Protein AF-I8UV19-F1 (afdb_monomer_lite)

Radius of gyration: 15.22 Å; chains: 1; bounding box: 35×36×35 Å

pLDDT: mean 78.11, std 16.46, range [33.84, 96.69]

Organism: NCBI:txid997873

Sequence (126 aa):
MLILFWTKIRRIKFSIYDQLRMDELSQILPGNIHITYDRDKMSVADVVMLSLLFLYRELEDDLEKPEHQIWVVWGYESEVNYPWMFSDELKDIFDLWMTYHLDSDIVLPYRLTKRKKRRLSFCRYL

Foldseek 3Di:
DEEEECDDDDDDPPDLVCPPVVVVVQLLDDPVYHYDPDCVCQVVGQEYEAELVCVVPRPPDDDDHDPNHAYEYEYADDCVVVVVSPPPVVVVVHPFYEYCDPPGPHHDNSDDDPVNVVVVVVSVVD

Secondary structure (DSSP, 8-state):
-EEEESS-----TT-GGGGG-HHHHTTTS-TT-EEE--GGGGGG-SEEEEETTTHHHH--S-----TTPEEEEE----TTT-GGGG-HHHHTT-SEEEESSTTSSEE--SS--HHHHHHHHHTT--

InterPro domains:
  IPR031481 Fucosyltransferase, N-terminal [PF17039] (2-110)

Structure (mmCIF, N/CA/C/O backbone):
data_AF-I8UV19-F1
#
_entry.id   AF-I8UV19-F1
#
loop_
_atom_site.group_PDB
_atom_site.id
_atom_site.type_symbol
_atom_site.label_atom_id
_atom_site.label_alt_id
_atom_site.label_comp_id
_atom_site.label_asym_id
_atom_site.label_entity_id
_atom_site.label_seq_id
_atom_site.pdbx_PDB_ins_code
_atom_site.Cartn_x
_atom_site.Cartn_y
_atom_site.Cartn_z
_atom_site.occupancy
_atom_site.B_iso_or_equiv
_atom_site.auth_seq_id
_atom_site.auth_comp_id
_atom_site.auth_asym_id
_atom_site.auth_atom_id
_atom_site.pdbx_PDB_model_num
ATOM 1 N N . MET A 1 1 ? -14.294 3.769 6.997 1.00 92.88 1 MET A N 1
ATOM 2 C CA . MET A 1 1 ? -13.190 3.091 6.308 1.00 92.88 1 MET A CA 1
ATOM 3 C C . MET A 1 1 ? -11.881 3.747 6.710 1.00 92.88 1 MET A C 1
ATOM 5 O O . MET A 1 1 ? -11.733 4.952 6.524 1.00 92.88 1 MET A O 1
ATOM 9 N N . LEU A 1 2 ? -10.964 2.984 7.285 1.00 95.00 2 LEU A N 1
ATOM 10 C CA . LEU A 1 2 ? -9.641 3.407 7.712 1.00 95.00 2 LEU A CA 1
ATOM 11 C C . LEU A 1 2 ? -8.586 2.825 6.767 1.00 95.00 2 LEU A C 1
ATOM 13 O O . LEU A 1 2 ? -8.488 1.612 6.606 1.00 95.00 2 LEU A O 1
ATOM 17 N N . ILE A 1 3 ? -7.794 3.705 6.161 1.00 93.62 3 ILE A N 1
ATOM 18 C CA . ILE A 1 3 ? -6.683 3.358 5.277 1.00 93.62 3 ILE A CA 1
ATOM 19 C C . ILE A 1 3 ? -5.378 3.669 6.012 1.00 93.62 3 ILE A C 1
ATOM 21 O O . ILE A 1 3 ? -5.073 4.836 6.281 1.00 93.62 3 ILE A O 1
ATOM 25 N N . LEU A 1 4 ? -4.602 2.636 6.322 1.00 93.06 4 LEU A N 1
ATOM 26 C CA . LEU A 1 4 ? -3.266 2.748 6.894 1.00 93.06 4 LEU A CA 1
ATOM 27 C C . LEU A 1 4 ? -2.224 2.798 5.776 1.00 93.06 4 LEU A C 1
ATOM 29 O O . LEU A 1 4 ? -2.108 1.874 4.983 1.00 93.06 4 LEU A O 1
ATOM 33 N N . PHE A 1 5 ? -1.414 3.849 5.742 1.00 89.44 5 PHE A N 1
ATOM 34 C CA . PHE A 1 5 ? -0.183 3.878 4.958 1.00 89.44 5 PHE A CA 1
ATOM 35 C C . PHE A 1 5 ? 0.977 3.445 5.844 1.00 89.44 5 PHE A C 1
ATOM 37 O O . PHE A 1 5 ? 1.342 4.164 6.775 1.00 89.44 5 PHE A O 1
ATOM 44 N N . TRP A 1 6 ? 1.576 2.293 5.531 1.00 89.06 6 TRP A N 1
ATOM 45 C CA . TRP A 1 6 ? 2.645 1.704 6.344 1.00 89.06 6 TRP A CA 1
ATOM 46 C C . TRP A 1 6 ? 3.855 2.632 6.487 1.00 89.06 6 TRP A C 1
ATOM 48 O O . TRP A 1 6 ? 4.460 2.754 7.556 1.00 89.06 6 TRP A O 1
ATOM 58 N N . THR A 1 7 ? 4.175 3.340 5.405 1.00 82.06 7 THR A N 1
ATOM 59 C CA . THR A 1 7 ? 5.311 4.255 5.333 1.00 82.06 7 THR A CA 1
ATOM 60 C C . THR A 1 7 ? 4.828 5.668 5.040 1.00 82.06 7 THR A C 1
ATOM 62 O O . THR A 1 7 ? 4.212 5.942 4.005 1.00 82.06 7 THR A O 1
ATOM 65 N N . LYS A 1 8 ? 5.173 6.614 5.919 1.00 74.94 8 LYS A N 1
ATOM 66 C CA . LYS A 1 8 ? 4.995 8.039 5.636 1.00 74.94 8 LYS A CA 1
ATOM 67 C C . LYS A 1 8 ? 6.153 8.540 4.781 1.00 74.94 8 LYS A C 1
ATOM 69 O O . LYS A 1 8 ? 7.227 8.853 5.295 1.00 74.94 8 LYS A O 1
ATOM 74 N N . ILE A 1 9 ? 5.925 8.675 3.479 1.00 68.94 9 ILE A N 1
ATOM 75 C CA . ILE A 1 9 ? 6.926 9.253 2.580 1.00 68.94 9 ILE A CA 1
ATOM 76 C C . ILE A 1 9 ? 7.036 10.752 2.871 1.00 68.94 9 ILE A C 1
ATOM 78 O O . ILE A 1 9 ? 6.097 11.525 2.671 1.00 68.94 9 ILE A O 1
ATOM 82 N N . ARG A 1 10 ? 8.190 11.172 3.400 1.00 60.22 10 ARG A N 1
ATOM 83 C CA . ARG A 1 10 ? 8.471 12.586 3.660 1.00 60.22 10 ARG A CA 1
ATOM 84 C C . ARG A 1 10 ? 8.607 13.323 2.331 1.00 60.22 10 ARG A C 1
ATOM 86 O O . ARG A 1 10 ? 9.339 12.880 1.451 1.00 60.22 10 ARG A O 1
ATOM 93 N N . ARG A 1 11 ? 7.931 14.471 2.220 1.00 56.66 11 ARG A N 1
ATOM 94 C CA . ARG A 1 11 ? 8.017 15.360 1.056 1.00 56.66 11 ARG A CA 1
ATOM 95 C C . ARG A 1 11 ? 9.468 15.763 0.815 1.00 56.66 11 ARG A C 1
ATOM 97 O O . ARG A 1 11 ? 10.020 16.581 1.550 1.00 56.66 11 ARG A O 1
ATOM 104 N N . ILE A 1 12 ? 10.060 15.231 -0.241 1.00 56.16 12 ILE A N 1
ATOM 105 C CA . ILE A 1 12 ? 11.264 15.788 -0.847 1.00 56.16 12 ILE A CA 1
ATOM 106 C C . ILE A 1 12 ? 10.772 16.409 -2.144 1.00 56.16 12 ILE A C 1
ATOM 108 O O . ILE A 1 12 ? 10.249 15.689 -2.992 1.00 56.16 12 ILE A O 1
ATOM 112 N N . LYS A 1 13 ? 10.889 17.741 -2.278 1.00 46.59 13 LYS A N 1
ATOM 113 C CA . LYS A 1 13 ? 10.479 18.469 -3.492 1.00 46.59 13 LYS A CA 1
ATOM 114 C C . LYS A 1 13 ? 10.912 17.669 -4.731 1.00 46.59 13 LYS A C 1
ATOM 116 O O . LYS A 1 13 ? 12.098 17.392 -4.873 1.00 46.59 13 LYS A O 1
ATOM 121 N N . PHE A 1 14 ? 9.953 17.358 -5.608 1.00 49.31 14 PHE A N 1
ATOM 122 C CA . PHE A 1 14 ? 10.127 16.619 -6.873 1.00 49.31 14 PHE A CA 1
ATOM 123 C C . PHE A 1 14 ? 10.237 15.089 -6.783 1.00 49.31 14 PHE A C 1
ATOM 125 O O . PHE A 1 14 ? 10.546 14.451 -7.788 1.00 49.31 14 PHE A O 1
ATOM 132 N N . SER A 1 15 ? 9.925 14.478 -5.642 1.00 56.06 15 SER A N 1
ATOM 133 C CA . SER A 1 15 ? 9.817 13.023 -5.560 1.00 56.06 15 SER A CA 1
ATOM 134 C C . SER A 1 15 ? 8.630 12.514 -6.391 1.00 56.06 15 SER A C 1
ATOM 136 O O . SER A 1 15 ? 7.521 13.032 -6.275 1.00 56.06 15 SER A O 1
ATOM 138 N N . ILE A 1 16 ? 8.817 11.473 -7.211 1.00 58.62 16 ILE A N 1
ATOM 139 C CA . ILE A 1 16 ? 7.706 10.791 -7.912 1.00 58.62 16 ILE A CA 1
ATOM 140 C C . ILE A 1 16 ? 6.633 10.284 -6.934 1.00 58.62 16 ILE A C 1
ATOM 142 O O . ILE A 1 16 ? 5.460 10.180 -7.287 1.00 58.62 16 ILE A O 1
ATOM 146 N N . TYR A 1 17 ? 7.025 10.061 -5.681 1.00 56.72 17 TYR A N 1
ATOM 147 C CA . TYR A 1 17 ? 6.165 9.641 -4.587 1.00 56.72 17 TYR A CA 1
ATOM 148 C C . TYR A 1 17 ? 5.270 10.769 -4.039 1.00 56.72 17 TYR A C 1
ATOM 150 O O . TYR A 1 17 ? 4.228 10.490 -3.449 1.00 56.72 17 TYR A O 1
ATOM 158 N N . ASP A 1 18 ? 5.592 12.043 -4.317 1.00 59.62 18 ASP A N 1
ATOM 159 C CA . ASP A 1 18 ? 4.716 13.185 -4.005 1.00 59.62 18 ASP A CA 1
ATOM 160 C C . ASP A 1 18 ? 3.445 13.199 -4.879 1.00 59.62 18 ASP A C 1
ATOM 162 O O . ASP A 1 18 ? 2.520 13.959 -4.590 1.00 59.62 18 ASP A O 1
ATOM 166 N N . GLN A 1 19 ? 3.352 12.379 -5.941 1.00 57.81 19 GLN A N 1
ATOM 167 C CA . GLN A 1 19 ? 2.180 12.350 -6.834 1.00 57.81 19 GLN A CA 1
ATOM 168 C C . GLN A 1 19 ? 0.883 11.975 -6.121 1.00 57.81 19 GLN A C 1
ATOM 170 O O . GLN A 1 19 ? -0.187 12.436 -6.520 1.00 57.81 19 GLN A O 1
ATOM 175 N N . LEU A 1 20 ? 0.982 11.188 -5.053 1.00 63.38 20 LEU A N 1
ATOM 176 C CA . LEU A 1 20 ? -0.165 10.790 -4.255 1.00 63.38 20 LEU A CA 1
ATOM 177 C C . LEU A 1 20 ? -0.757 11.962 -3.450 1.00 63.38 20 LEU A C 1
ATOM 179 O O . LEU A 1 20 ? -1.917 11.875 -3.075 1.00 63.38 20 LEU A O 1
ATOM 183 N N . ARG A 1 21 ? -0.015 13.069 -3.227 1.00 67.25 21 ARG A N 1
ATOM 184 C CA . ARG A 1 21 ? -0.458 14.310 -2.539 1.00 67.25 21 ARG A CA 1
ATOM 185 C C . ARG A 1 21 ? -1.461 14.039 -1.409 1.00 67.25 21 ARG A C 1
ATOM 187 O O . ARG A 1 21 ? -2.515 14.669 -1.354 1.00 67.25 21 ARG A O 1
ATOM 194 N N . MET A 1 22 ? -1.155 13.083 -0.531 1.00 70.62 22 MET A N 1
ATOM 195 C CA . MET A 1 22 ? -2.158 12.493 0.366 1.00 70.62 22 MET A CA 1
ATOM 196 C C . MET A 1 22 ? -2.799 13.508 1.314 1.00 70.62 22 MET A C 1
ATOM 198 O O . MET A 1 22 ? -3.991 13.414 1.573 1.00 70.62 22 MET A O 1
ATOM 202 N N . ASP A 1 23 ? -2.055 14.533 1.739 1.00 69.25 23 ASP A N 1
ATOM 203 C CA . ASP A 1 23 ? -2.598 15.634 2.553 1.00 69.25 23 ASP A CA 1
ATOM 204 C C . ASP A 1 23 ? -3.657 16.474 1.819 1.00 69.25 23 ASP A C 1
ATOM 206 O O . ASP A 1 23 ? -4.449 17.170 2.442 1.00 69.25 23 ASP A O 1
ATOM 210 N N . GLU A 1 24 ? -3.641 16.470 0.487 1.00 71.19 24 GLU A N 1
ATOM 211 C CA . GLU A 1 24 ? -4.642 17.150 -0.333 1.00 71.19 24 GLU A CA 1
ATOM 212 C C . GLU A 1 24 ? -5.767 16.218 -0.754 1.00 71.19 24 GLU A C 1
ATOM 214 O O . GLU A 1 24 ? -6.899 16.673 -0.899 1.00 71.19 24 GLU A O 1
ATOM 219 N N . LEU A 1 25 ? -5.465 14.933 -0.966 1.00 69.81 25 LEU A N 1
ATOM 220 C CA . LEU A 1 25 ? -6.499 13.931 -1.192 1.00 69.81 25 LEU A CA 1
ATOM 221 C C . LEU A 1 25 ? -7.371 13.775 0.051 1.00 69.81 25 LEU A C 1
ATOM 223 O O . LEU A 1 25 ? -8.586 13.752 -0.080 1.00 69.81 25 LEU A O 1
ATOM 227 N N . SER A 1 26 ? -6.790 13.774 1.251 1.00 72.19 26 SER A N 1
ATOM 228 C CA . SER A 1 26 ? -7.546 13.667 2.503 1.00 72.19 26 SER A CA 1
ATOM 229 C C . SER A 1 26 ? -8.590 14.772 2.685 1.00 72.19 26 SER A C 1
ATOM 231 O O . SER A 1 26 ? -9.608 14.535 3.321 1.00 72.19 26 SER A O 1
ATOM 233 N N . GLN A 1 27 ? -8.385 15.948 2.081 1.00 76.25 27 GLN A N 1
ATOM 234 C CA . GLN A 1 27 ? -9.341 17.061 2.114 1.00 76.25 27 GLN A CA 1
ATOM 235 C C . GLN A 1 27 ? -10.551 16.864 1.192 1.00 76.25 27 GLN A C 1
ATOM 237 O O . GLN A 1 27 ? -11.537 17.578 1.340 1.00 76.25 27 GLN A O 1
ATOM 242 N N . ILE A 1 28 ? -10.464 15.952 0.221 1.00 80.50 28 ILE A N 1
ATOM 243 C CA . ILE A 1 28 ? -11.521 15.689 -0.769 1.00 80.50 28 ILE A CA 1
ATOM 244 C C . ILE A 1 28 ? -12.120 14.289 -0.632 1.00 80.50 28 ILE A C 1
ATOM 246 O O . ILE A 1 28 ? -12.982 13.909 -1.423 1.00 80.50 28 ILE A O 1
ATOM 250 N N . LEU A 1 29 ? -11.633 13.490 0.319 1.00 81.38 29 LEU A N 1
ATOM 251 C CA . LEU A 1 29 ? -12.213 12.185 0.584 1.00 81.38 29 LEU A CA 1
ATOM 252 C C . LEU A 1 29 ? -13.569 12.352 1.285 1.00 81.38 29 LEU A C 1
ATOM 254 O O . LEU A 1 29 ? -13.730 13.257 2.106 1.00 81.38 29 LEU A O 1
ATOM 258 N N . PRO A 1 30 ? -14.538 11.465 1.003 1.00 87.94 30 PRO A N 1
ATOM 259 C CA . PRO A 1 30 ? -15.758 11.354 1.789 1.00 87.94 30 PRO A CA 1
ATOM 260 C C . PRO A 1 30 ? -15.461 11.286 3.293 1.00 87.94 30 PRO A C 1
ATOM 262 O O . PRO A 1 30 ? -14.509 10.628 3.711 1.00 87.94 30 PRO A O 1
ATOM 265 N N . GLY A 1 31 ? -16.298 11.923 4.117 1.00 85.69 31 GLY A N 1
ATOM 266 C CA . GLY A 1 31 ? -16.045 12.071 5.559 1.00 85.69 31 GLY A CA 1
ATOM 267 C C . GLY A 1 31 ? -15.967 10.762 6.358 1.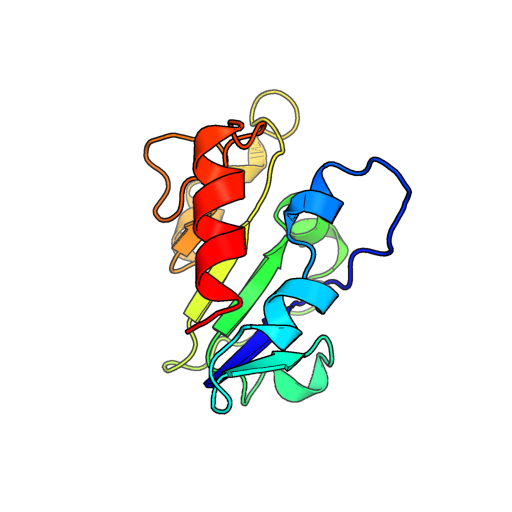00 85.69 31 GLY A C 1
ATOM 268 O O . GLY A 1 31 ? -15.504 10.771 7.492 1.00 85.69 31 GLY A O 1
ATOM 269 N N . ASN A 1 32 ? -16.394 9.639 5.777 1.00 91.19 32 ASN A N 1
ATOM 270 C CA . ASN A 1 32 ? -16.279 8.298 6.349 1.00 91.19 32 ASN A CA 1
ATOM 271 C C . ASN A 1 32 ? -14.980 7.566 5.953 1.00 91.19 32 ASN A C 1
ATOM 273 O O . ASN A 1 32 ? -14.818 6.395 6.310 1.00 91.19 32 ASN A O 1
ATOM 277 N N . ILE A 1 33 ? -14.086 8.205 5.191 1.00 90.75 33 ILE A N 1
ATOM 278 C CA . ILE A 1 33 ? -12.774 7.677 4.815 1.00 90.75 33 ILE A CA 1
ATOM 279 C C . ILE A 1 33 ? -11.698 8.431 5.590 1.00 90.75 33 ILE A C 1
ATOM 281 O O . ILE A 1 33 ? -11.574 9.651 5.499 1.00 90.75 33 ILE A O 1
ATOM 285 N N . HIS A 1 34 ? -10.881 7.687 6.325 1.00 90.69 34 HIS A N 1
ATOM 286 C CA . HIS A 1 34 ? -9.797 8.234 7.125 1.00 90.69 34 HIS A CA 1
ATOM 287 C C . HIS A 1 34 ? -8.469 7.639 6.680 1.00 90.69 34 HIS A C 1
ATOM 289 O O . HIS A 1 34 ? -8.348 6.427 6.528 1.00 90.69 34 HIS A O 1
ATOM 295 N N . ILE A 1 35 ? -7.472 8.499 6.487 1.00 89.25 35 ILE A N 1
ATOM 296 C CA . ILE A 1 35 ? -6.095 8.092 6.209 1.00 89.25 35 ILE A CA 1
ATOM 297 C C . ILE A 1 35 ? -5.290 8.222 7.499 1.00 89.25 35 ILE A C 1
ATOM 299 O O . ILE A 1 35 ? -5.343 9.260 8.161 1.00 89.25 35 ILE A O 1
ATOM 303 N N . THR A 1 36 ? -4.510 7.198 7.826 1.00 90.31 36 THR A N 1
ATOM 304 C CA . THR A 1 36 ? -3.565 7.213 8.942 1.00 90.31 36 THR A CA 1
ATOM 305 C C . THR A 1 36 ? -2.192 6.698 8.513 1.00 90.31 36 THR A C 1
ATOM 307 O O . THR A 1 36 ? -2.058 5.989 7.519 1.00 90.31 36 THR A O 1
ATOM 310 N N . TYR A 1 37 ? -1.170 7.073 9.277 1.00 89.25 37 TYR A N 1
ATOM 311 C CA . TYR A 1 37 ? 0.193 6.533 9.192 1.00 89.25 37 TYR A CA 1
ATOM 312 C C . TYR A 1 37 ? 0.608 5.861 10.513 1.00 89.25 37 TYR A C 1
ATOM 314 O O . TYR A 1 37 ? 1.776 5.538 10.709 1.00 89.25 37 TYR A O 1
ATOM 322 N N . ASP A 1 38 ? -0.336 5.739 11.449 1.00 91.44 38 ASP A N 1
ATOM 323 C CA . ASP A 1 38 ? -0.146 5.136 12.763 1.00 91.44 38 ASP A CA 1
ATOM 324 C C . ASP A 1 38 ? -0.224 3.608 12.651 1.00 91.44 38 ASP A C 1
ATOM 326 O O . ASP A 1 38 ? -1.305 3.057 12.432 1.00 91.44 38 ASP A O 1
ATOM 330 N N . ARG A 1 39 ? 0.926 2.936 12.774 1.00 90.44 39 ARG A N 1
ATOM 331 C CA . ARG A 1 39 ? 1.044 1.477 12.621 1.00 90.44 39 ARG A CA 1
ATOM 332 C C . ARG A 1 39 ? 0.301 0.707 13.710 1.00 90.44 39 ARG A C 1
ATOM 334 O O . ARG A 1 39 ? -0.145 -0.404 13.443 1.00 90.44 39 ARG A O 1
ATOM 341 N N . ASP A 1 40 ? 0.037 1.322 14.863 1.00 91.94 40 ASP A N 1
ATOM 342 C CA . ASP A 1 40 ? -0.758 0.709 15.935 1.00 91.94 40 ASP A CA 1
ATOM 343 C C . ASP A 1 40 ? -2.220 0.484 15.507 1.00 91.94 40 ASP A C 1
ATOM 345 O O . ASP A 1 40 ? -2.974 -0.247 16.149 1.00 91.94 40 ASP A O 1
ATOM 349 N N . LYS A 1 41 ? -2.643 1.096 14.393 1.00 93.88 41 LYS A N 1
ATOM 350 C CA . LYS A 1 41 ? -3.959 0.890 13.781 1.00 93.88 41 LYS A CA 1
ATOM 351 C C . LYS A 1 41 ? -4.015 -0.275 12.800 1.00 93.88 41 LYS A C 1
ATOM 353 O O . LYS A 1 41 ? -5.080 -0.490 12.230 1.00 93.88 41 LYS A O 1
ATOM 358 N N . MET A 1 42 ? -2.929 -1.025 12.612 1.00 92.75 42 MET A N 1
ATOM 359 C CA . MET A 1 42 ? -2.876 -2.156 11.682 1.00 92.75 42 MET A CA 1
ATOM 360 C C . MET A 1 42 ? -4.037 -3.133 11.885 1.00 92.75 42 MET A C 1
ATOM 362 O O . MET A 1 42 ? -4.720 -3.460 10.928 1.00 92.75 42 MET A O 1
ATOM 366 N N . SER A 1 43 ? -4.340 -3.533 13.121 1.00 92.69 43 SER A N 1
ATOM 367 C CA . SER A 1 43 ? -5.392 -4.523 13.408 1.00 92.69 43 SER A CA 1
ATOM 368 C C . SER A 1 43 ? -6.826 -4.048 13.139 1.00 92.69 43 SER A C 1
ATOM 370 O O . SER A 1 43 ? -7.737 -4.869 13.085 1.00 92.69 43 SER A O 1
ATOM 372 N N . VAL A 1 44 ? -7.038 -2.736 12.990 1.00 94.56 44 VAL A N 1
ATOM 373 C CA . VAL A 1 44 ? -8.362 -2.116 12.795 1.00 94.56 44 VAL A CA 1
ATOM 374 C C . VAL A 1 44 ? -8.485 -1.375 11.463 1.00 94.56 44 VAL A C 1
ATOM 376 O O . VAL A 1 44 ? -9.512 -0.752 11.197 1.00 94.56 44 VAL A O 1
ATOM 379 N N . ALA A 1 45 ? -7.429 -1.366 10.650 1.00 96.19 45 ALA A N 1
ATOM 380 C CA . ALA A 1 45 ? -7.456 -0.756 9.332 1.00 96.19 45 ALA A CA 1
ATOM 381 C C . ALA A 1 45 ? -8.219 -1.659 8.359 1.00 96.19 45 ALA A C 1
ATOM 383 O O . ALA A 1 45 ? -7.968 -2.859 8.293 1.00 96.19 45 ALA A O 1
ATOM 384 N N . ASP A 1 46 ? -9.105 -1.072 7.560 1.00 96.62 46 ASP A N 1
ATOM 385 C CA . ASP A 1 46 ? -9.793 -1.800 6.491 1.00 96.62 46 ASP A CA 1
ATOM 386 C C . ASP A 1 46 ? -8.844 -2.048 5.306 1.00 96.62 46 ASP A C 1
ATOM 388 O O . ASP A 1 46 ? -8.942 -3.056 4.610 1.00 96.62 46 ASP A O 1
ATOM 392 N N . VAL A 1 47 ? -7.913 -1.114 5.074 1.00 96.00 47 VAL A N 1
ATOM 393 C CA . VAL A 1 47 ? -6.946 -1.163 3.972 1.00 96.00 47 VAL A CA 1
ATOM 394 C C . VAL A 1 47 ? -5.552 -0.807 4.475 1.00 96.00 47 VAL A C 1
ATOM 396 O O . VAL A 1 47 ? -5.387 0.193 5.176 1.00 96.00 47 VAL A O 1
ATOM 399 N N . VAL A 1 48 ? -4.542 -1.568 4.059 1.00 94.38 48 VAL A N 1
ATOM 400 C CA . VAL A 1 48 ? -3.127 -1.304 4.348 1.00 94.38 48 VAL A CA 1
ATOM 401 C C . VAL A 1 48 ? -2.383 -1.091 3.040 1.00 94.38 48 VAL A C 1
ATOM 403 O O . VAL A 1 48 ? -2.380 -1.943 2.160 1.00 94.38 48 VAL A O 1
ATOM 406 N N . MET A 1 49 ? -1.757 0.072 2.912 1.00 92.00 49 MET A N 1
ATOM 407 C CA . MET A 1 49 ? -1.001 0.501 1.742 1.00 92.00 49 MET A CA 1
ATOM 408 C C . MET A 1 49 ? 0.493 0.345 2.026 1.00 92.00 49 MET A C 1
ATOM 410 O O . MET A 1 49 ? 1.053 1.076 2.853 1.00 92.00 49 MET A O 1
ATOM 414 N N . LEU A 1 50 ? 1.147 -0.566 1.308 1.00 90.06 50 LEU A N 1
ATOM 415 C CA . LEU A 1 50 ? 2.572 -0.860 1.437 1.00 90.06 50 LEU A CA 1
ATOM 416 C C . LEU A 1 50 ? 3.341 -0.403 0.197 1.00 90.06 50 LEU A C 1
ATOM 418 O O . LEU A 1 50 ? 2.911 -0.599 -0.937 1.00 90.06 50 LEU A O 1
ATOM 422 N N . SER A 1 51 ? 4.493 0.229 0.416 1.00 87.31 51 SER A N 1
ATOM 423 C CA . SER A 1 51 ? 5.389 0.620 -0.673 1.00 87.31 51 SER A CA 1
ATOM 424 C C . SER A 1 51 ? 6.316 -0.534 -1.023 1.00 87.31 51 SER A C 1
ATOM 426 O O . SER A 1 51 ? 7.068 -1.011 -0.173 1.00 87.31 51 SER A O 1
ATOM 428 N N . LEU A 1 52 ? 6.324 -0.913 -2.296 1.00 85.69 52 LEU A N 1
ATOM 429 C CA . LEU A 1 52 ? 7.128 -2.010 -2.824 1.00 85.69 52 LEU A CA 1
ATOM 430 C C . LEU A 1 52 ? 8.632 -1.800 -2.582 1.00 85.69 52 LEU A C 1
ATOM 432 O O . LEU A 1 52 ? 9.339 -2.729 -2.210 1.00 85.69 52 LEU A O 1
ATOM 436 N N . LEU A 1 53 ? 9.117 -0.557 -2.689 1.00 81.25 53 LEU A N 1
ATOM 437 C CA . LEU A 1 53 ? 10.523 -0.214 -2.436 1.00 81.25 53 LEU A CA 1
ATOM 438 C C . LEU A 1 53 ? 10.940 -0.417 -0.969 1.00 81.25 53 LEU A C 1
ATOM 440 O O . LEU A 1 53 ? 12.099 -0.724 -0.690 1.00 81.25 53 LEU A O 1
ATOM 444 N N . PHE A 1 54 ? 10.014 -0.210 -0.033 1.00 79.50 54 PHE A N 1
ATOM 445 C CA . PHE A 1 54 ? 10.302 -0.244 1.403 1.00 79.50 54 PHE A CA 1
ATOM 446 C C . PHE A 1 54 ? 9.934 -1.573 2.060 1.00 79.50 54 PHE A C 1
ATOM 448 O O . PHE A 1 54 ? 10.332 -1.798 3.199 1.00 79.50 54 PHE A O 1
ATOM 455 N N . LEU A 1 55 ? 9.260 -2.465 1.329 1.00 78.81 55 LEU A N 1
ATOM 456 C CA . LEU A 1 55 ? 8.794 -3.762 1.810 1.00 78.81 55 LEU A CA 1
ATOM 457 C C . LEU A 1 55 ? 9.897 -4.537 2.548 1.00 78.81 55 LEU A C 1
ATOM 459 O O . LEU A 1 55 ? 9.751 -4.861 3.719 1.00 78.81 55 LEU A O 1
ATOM 463 N N . TYR A 1 56 ? 11.049 -4.721 1.896 1.00 68.12 56 TYR A N 1
ATOM 464 C CA . TYR A 1 56 ? 12.172 -5.490 2.444 1.00 68.12 56 TYR A CA 1
ATOM 465 C C . TYR A 1 56 ? 12.856 -4.819 3.646 1.00 68.12 56 TYR A C 1
ATOM 467 O O . TYR A 1 56 ? 13.543 -5.470 4.422 1.00 68.12 56 TYR A O 1
ATOM 475 N N . ARG A 1 57 ? 12.738 -3.494 3.776 1.00 67.38 57 ARG A N 1
ATOM 476 C CA . ARG A 1 57 ? 13.423 -2.736 4.833 1.00 67.38 57 ARG A CA 1
ATOM 477 C C . ARG A 1 57 ? 12.566 -2.519 6.069 1.00 67.38 57 ARG A C 1
ATOM 479 O O . ARG A 1 57 ? 13.120 -2.192 7.107 1.00 67.38 57 ARG A O 1
ATOM 486 N N . GLU A 1 58 ? 11.246 -2.585 5.927 1.00 69.06 58 GLU A N 1
ATOM 487 C CA . GLU A 1 58 ? 10.309 -2.144 6.964 1.00 69.06 58 GLU A CA 1
ATOM 488 C C . GLU A 1 58 ? 9.418 -3.261 7.516 1.00 69.06 58 GLU A C 1
ATOM 490 O O . GLU A 1 58 ? 8.693 -3.012 8.479 1.00 69.06 58 GLU A O 1
ATOM 495 N N . LEU A 1 59 ? 9.455 -4.454 6.920 1.00 68.88 59 LEU A N 1
ATOM 496 C CA . LEU A 1 59 ? 8.858 -5.670 7.470 1.00 68.88 59 LEU A CA 1
ATOM 497 C C . LEU A 1 59 ? 9.945 -6.437 8.223 1.00 68.88 59 LEU A C 1
ATOM 499 O O . LEU A 1 59 ? 10.626 -7.283 7.651 1.00 68.88 59 LEU A O 1
ATOM 503 N N . GLU A 1 60 ? 10.163 -6.064 9.482 1.00 59.66 60 GLU A N 1
ATOM 504 C CA . GLU A 1 60 ? 11.076 -6.787 10.381 1.00 59.66 60 GLU A CA 1
ATOM 505 C C . GLU A 1 60 ? 10.379 -7.976 11.065 1.00 59.66 60 GLU A C 1
ATOM 507 O O . GLU A 1 60 ? 11.043 -8.954 11.399 1.00 59.66 60 GLU A O 1
ATOM 512 N N . ASP A 1 61 ? 9.048 -7.914 11.195 1.00 68.06 61 ASP A N 1
ATOM 513 C CA . ASP A 1 61 ? 8.208 -8.920 11.844 1.00 68.06 61 ASP A CA 1
ATOM 514 C C . ASP A 1 61 ? 7.212 -9.546 10.855 1.00 68.06 61 ASP A C 1
ATOM 516 O O . ASP A 1 61 ? 6.744 -8.885 9.918 1.00 68.06 61 ASP A O 1
ATOM 520 N N . ASP A 1 62 ? 6.836 -10.802 11.109 1.00 74.12 62 ASP A N 1
ATOM 521 C CA . ASP A 1 62 ? 5.730 -11.467 10.419 1.00 74.12 62 ASP A CA 1
ATOM 522 C C . ASP A 1 62 ? 4.420 -10.732 10.748 1.00 74.12 62 ASP A C 1
ATOM 524 O O . ASP A 1 62 ? 3.881 -10.822 11.853 1.00 74.12 62 ASP A O 1
ATOM 528 N N . LEU A 1 63 ? 3.913 -9.955 9.790 1.00 81.88 63 LEU A N 1
ATOM 529 C CA . LEU A 1 63 ? 2.644 -9.253 9.942 1.00 81.88 63 LEU A CA 1
ATOM 530 C C . LEU A 1 63 ? 1.472 -10.211 9.722 1.00 81.88 63 LEU A C 1
ATOM 532 O O . LEU A 1 63 ? 1.302 -10.768 8.638 1.00 81.88 63 LEU A O 1
ATOM 536 N N . GLU A 1 64 ? 0.602 -10.324 10.720 1.00 86.25 64 GLU A N 1
ATOM 537 C CA . GLU A 1 64 ? -0.671 -11.026 10.575 1.00 86.25 64 GLU A CA 1
ATOM 538 C C . GLU A 1 64 ? -1.695 -10.134 9.862 1.00 86.25 64 GLU A C 1
ATOM 540 O O . GLU A 1 64 ? -2.023 -9.038 10.326 1.00 86.25 64 GLU A O 1
ATOM 545 N N . LYS A 1 65 ? -2.221 -10.613 8.730 1.00 90.56 65 LYS A N 1
ATOM 546 C CA . LYS A 1 65 ? -3.296 -9.962 7.973 1.00 90.56 65 LYS A CA 1
ATOM 547 C C . LYS A 1 65 ? -4.664 -10.443 8.479 1.00 90.56 65 LYS A C 1
ATOM 549 O O . LYS A 1 65 ? -4.993 -11.613 8.277 1.00 90.56 65 LYS A O 1
ATOM 554 N N . PRO A 1 66 ? -5.496 -9.578 9.088 1.00 92.19 66 PRO A N 1
ATOM 555 C CA . PRO A 1 66 ? -6.871 -9.932 9.430 1.00 92.19 66 PRO A CA 1
ATOM 556 C C . PRO A 1 66 ? -7.696 -10.269 8.177 1.00 92.19 66 PRO A C 1
ATOM 558 O O . PRO A 1 66 ? -7.559 -9.601 7.156 1.00 92.19 66 PRO A O 1
ATOM 561 N N . GLU A 1 67 ? -8.619 -11.235 8.261 1.00 90.12 67 GLU A N 1
ATOM 562 C CA . GLU A 1 67 ? -9.416 -11.702 7.103 1.00 90.12 67 GLU A CA 1
ATOM 563 C C . GLU A 1 67 ? -10.208 -10.595 6.385 1.00 90.12 67 GLU A C 1
ATOM 565 O O . GLU A 1 67 ? -10.458 -10.678 5.186 1.00 90.12 67 GLU A O 1
ATOM 570 N N . HIS A 1 68 ? -10.620 -9.555 7.113 1.00 90.75 68 HIS A N 1
ATOM 571 C CA . HIS A 1 68 ? -11.404 -8.443 6.571 1.00 90.75 68 HIS A CA 1
ATOM 572 C C . HIS A 1 68 ? -10.547 -7.347 5.918 1.00 90.75 68 HIS A C 1
ATOM 574 O O . HIS A 1 68 ? -11.097 -6.385 5.381 1.00 90.75 68 HIS A O 1
ATOM 580 N N . GLN A 1 69 ? -9.221 -7.447 6.014 1.00 95.81 69 GLN A N 1
ATOM 581 C CA . GLN A 1 69 ? -8.302 -6.389 5.634 1.00 95.81 69 GLN A CA 1
ATOM 582 C C . GLN A 1 69 ? -7.777 -6.582 4.213 1.00 95.81 69 GLN A C 1
ATOM 584 O O . GLN A 1 69 ? -7.336 -7.666 3.839 1.00 95.81 69 GLN A O 1
ATOM 589 N N . ILE A 1 70 ? -7.752 -5.493 3.447 1.00 96.69 70 ILE A N 1
ATOM 590 C CA . ILE A 1 70 ? -7.202 -5.464 2.091 1.00 96.69 70 ILE A CA 1
ATOM 591 C C . ILE A 1 70 ? -5.774 -4.922 2.140 1.00 96.69 70 ILE A C 1
ATOM 593 O O . ILE A 1 70 ? -5.535 -3.806 2.607 1.00 96.69 70 ILE A O 1
ATOM 597 N N . TRP A 1 71 ? -4.817 -5.686 1.632 1.00 95.50 71 TRP A N 1
ATOM 598 C CA . TRP A 1 71 ? -3.434 -5.267 1.462 1.00 95.50 71 TRP A CA 1
ATOM 599 C C . TRP A 1 71 ? -3.196 -4.823 0.026 1.00 95.50 71 TRP A C 1
ATOM 601 O O . TRP A 1 71 ? -3.357 -5.583 -0.927 1.00 95.50 71 TRP A O 1
ATOM 611 N N . VAL A 1 72 ? -2.784 -3.569 -0.115 1.00 94.38 72 VAL A N 1
ATOM 612 C CA . VAL A 1 72 ? -2.472 -2.943 -1.394 1.00 94.38 72 VAL A CA 1
ATOM 613 C C . VAL A 1 72 ? -0.983 -2.665 -1.436 1.00 94.38 72 VAL A C 1
ATOM 615 O O . VAL A 1 72 ? -0.458 -1.930 -0.595 1.00 94.38 72 VAL A O 1
ATOM 618 N N . VAL A 1 73 ? -0.307 -3.190 -2.451 1.00 91.56 73 VAL A N 1
ATOM 619 C CA . VAL A 1 73 ? 1.088 -2.846 -2.714 1.00 91.56 73 VAL A CA 1
ATOM 620 C C . VAL A 1 73 ? 1.170 -1.824 -3.832 1.00 91.56 73 VAL A C 1
ATOM 622 O O . VAL A 1 73 ? 0.436 -1.895 -4.818 1.00 91.56 73 VAL A O 1
ATOM 625 N N . TRP A 1 74 ? 2.059 -0.845 -3.691 1.00 89.44 74 TRP A N 1
ATOM 626 C CA . TRP A 1 74 ? 2.255 0.160 -4.725 1.00 89.44 74 TRP A CA 1
ATOM 627 C C . TRP A 1 74 ? 3.713 0.509 -4.963 1.00 89.44 74 TRP A C 1
ATOM 629 O O . TRP A 1 74 ? 4.536 0.511 -4.047 1.00 89.44 74 TRP A O 1
ATOM 639 N N . GLY A 1 75 ? 4.034 0.850 -6.208 1.00 87.31 75 GLY A N 1
ATOM 640 C CA . GLY A 1 75 ? 5.396 1.190 -6.590 1.00 87.31 75 GLY A CA 1
ATOM 641 C C . GLY A 1 75 ? 5.511 1.749 -8.002 1.00 87.31 75 GLY A C 1
ATOM 642 O O . GLY A 1 75 ? 4.682 1.499 -8.874 1.00 87.31 75 GLY A O 1
ATOM 643 N N . TYR A 1 76 ? 6.578 2.514 -8.209 1.00 85.44 76 TYR A N 1
ATOM 644 C CA . TYR A 1 76 ? 7.007 3.017 -9.517 1.00 85.44 76 TYR A CA 1
ATOM 645 C C . TYR A 1 76 ? 8.317 2.372 -9.975 1.00 85.44 76 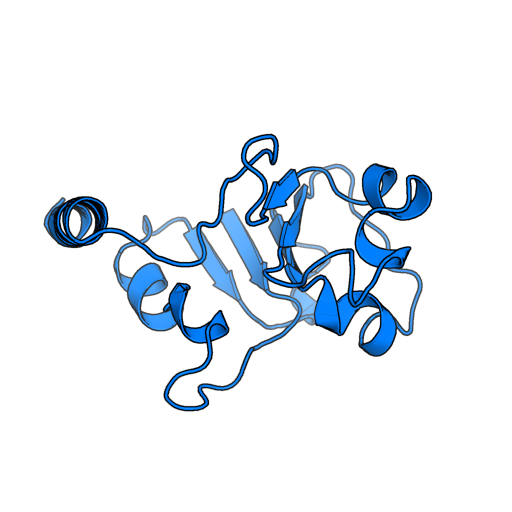TYR A C 1
ATOM 647 O O . TYR A 1 76 ? 8.896 2.796 -10.972 1.00 85.44 76 TYR A O 1
ATOM 655 N N . GLU A 1 77 ? 8.827 1.405 -9.222 1.00 84.44 77 GLU A N 1
ATOM 656 C CA . GLU A 1 77 ? 10.156 0.868 -9.457 1.00 84.44 77 GLU A CA 1
ATOM 657 C C . GLU A 1 77 ? 10.132 -0.204 -10.537 1.00 84.44 77 GLU A C 1
ATOM 659 O O . GLU A 1 77 ? 9.217 -1.020 -10.601 1.00 84.44 77 GLU A O 1
ATOM 664 N N . SER A 1 78 ? 11.136 -0.161 -11.411 1.00 84.50 78 SER A N 1
ATOM 665 C CA . SER A 1 78 ? 11.224 -1.083 -12.538 1.00 84.50 78 SER A CA 1
ATOM 666 C C . SER A 1 78 ? 11.773 -2.435 -12.099 1.00 84.50 78 SER A C 1
ATOM 668 O O . SER A 1 78 ? 12.809 -2.503 -11.430 1.00 84.50 78 SER A O 1
ATOM 670 N N . GLU A 1 79 ? 11.149 -3.507 -12.583 1.00 84.38 79 GLU A N 1
ATOM 671 C CA . GLU A 1 79 ? 11.614 -4.886 -12.444 1.00 84.38 79 GLU A CA 1
ATOM 672 C C . GLU A 1 79 ? 13.031 -5.108 -12.990 1.00 84.38 79 GLU A C 1
ATOM 674 O O . GLU A 1 79 ? 13.720 -6.013 -12.537 1.00 84.38 79 GLU A O 1
ATOM 679 N N . VAL A 1 80 ? 13.518 -4.261 -13.906 1.00 86.56 80 VAL A N 1
ATOM 680 C CA . VAL A 1 80 ? 14.907 -4.327 -14.396 1.00 86.56 80 VAL A CA 1
ATOM 681 C C . VAL A 1 80 ? 15.904 -4.019 -13.276 1.00 86.56 80 VAL A C 1
ATOM 683 O O . VAL A 1 80 ? 16.961 -4.640 -13.195 1.00 86.56 80 VAL A O 1
ATOM 686 N N . ASN A 1 81 ? 15.565 -3.069 -12.403 1.00 86.00 81 ASN A N 1
ATOM 687 C CA . ASN A 1 81 ? 16.418 -2.662 -11.286 1.00 86.00 81 ASN A CA 1
ATOM 688 C C . ASN A 1 81 ? 16.149 -3.496 -10.029 1.00 86.00 81 ASN A C 1
ATOM 690 O O . ASN A 1 81 ? 17.050 -3.691 -9.214 1.00 86.00 81 ASN A O 1
ATOM 694 N N . TYR A 1 82 ? 14.918 -3.989 -9.880 1.00 85.56 82 TYR A N 1
ATOM 695 C CA . TYR A 1 82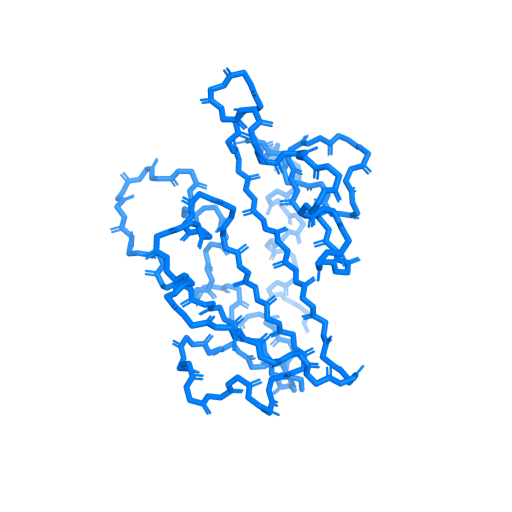 ? 14.484 -4.768 -8.726 1.00 85.56 82 TYR A CA 1
ATOM 696 C C . TYR A 1 82 ? 13.680 -6.008 -9.161 1.00 85.56 82 TYR A C 1
ATOM 698 O O . TYR A 1 82 ? 12.464 -6.045 -8.978 1.00 85.56 82 TYR A O 1
ATOM 706 N N . PRO A 1 83 ? 14.330 -7.052 -9.711 1.00 83.88 83 PRO A N 1
ATOM 707 C CA . PRO A 1 83 ? 13.626 -8.217 -10.267 1.00 83.88 83 PRO A CA 1
ATOM 708 C C . PRO A 1 83 ? 12.761 -8.977 -9.256 1.00 83.88 83 PRO A C 1
ATOM 710 O O . PRO A 1 83 ? 11.758 -9.582 -9.619 1.00 83.88 83 PRO A O 1
ATOM 713 N N . TRP A 1 84 ? 13.130 -8.917 -7.976 1.00 83.06 84 TRP A N 1
ATOM 714 C CA . TRP A 1 84 ? 12.404 -9.557 -6.878 1.00 83.06 84 TRP A CA 1
ATOM 715 C C . TRP A 1 84 ? 11.006 -8.972 -6.650 1.00 83.06 84 TRP A C 1
ATOM 717 O O . TRP A 1 84 ? 10.164 -9.646 -6.077 1.00 83.06 84 TRP A O 1
ATOM 727 N N . MET A 1 85 ? 10.737 -7.744 -7.106 1.00 80.88 85 MET A N 1
ATOM 728 C CA . MET A 1 85 ? 9.480 -7.027 -6.863 1.00 80.88 85 MET A CA 1
ATOM 729 C C . MET A 1 85 ? 8.247 -7.680 -7.492 1.00 80.88 85 MET A C 1
ATOM 731 O O . MET A 1 85 ? 7.132 -7.377 -7.085 1.00 80.88 85 MET A O 1
ATOM 735 N N . PHE A 1 86 ? 8.442 -8.556 -8.476 1.00 79.12 86 PHE A N 1
ATOM 736 C CA . PHE A 1 86 ? 7.367 -9.257 -9.179 1.00 79.12 86 PHE A CA 1
ATOM 737 C C . PHE A 1 86 ? 7.524 -10.778 -9.092 1.00 79.12 86 PHE A C 1
ATOM 739 O O . PHE A 1 86 ? 7.030 -11.497 -9.966 1.00 79.12 86 PHE A O 1
ATOM 746 N N . SER A 1 87 ? 8.221 -11.271 -8.061 1.00 83.81 87 SER A N 1
ATOM 747 C CA . SER A 1 87 ? 8.249 -12.702 -7.771 1.00 83.81 87 SER A CA 1
ATOM 748 C C . SER A 1 87 ? 6.834 -13.206 -7.484 1.00 83.81 87 SER A C 1
ATOM 750 O O . SER A 1 87 ? 6.002 -12.486 -6.929 1.00 83.81 87 SER A O 1
ATOM 752 N N . ASP A 1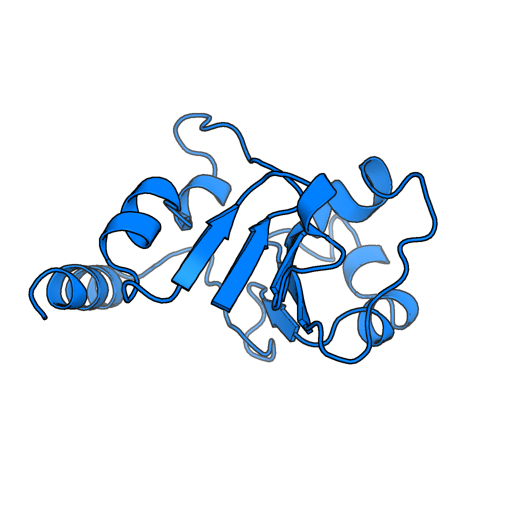 88 ? 6.557 -14.454 -7.858 1.00 83.19 88 ASP A N 1
ATOM 753 C CA . ASP A 1 88 ? 5.246 -15.055 -7.592 1.00 83.19 88 ASP A CA 1
ATOM 754 C C . ASP A 1 88 ? 4.979 -15.165 -6.080 1.00 83.19 88 ASP A C 1
ATOM 756 O O . ASP A 1 88 ? 3.853 -14.962 -5.642 1.00 83.19 88 ASP A O 1
ATOM 760 N N . GLU A 1 89 ? 6.036 -15.320 -5.273 1.00 82.06 89 GLU A N 1
ATOM 761 C CA . GLU A 1 89 ? 5.968 -15.291 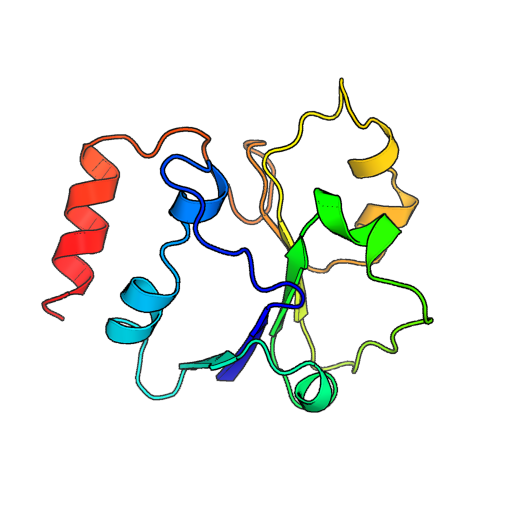-3.805 1.00 82.06 89 GLU A CA 1
ATOM 762 C C . GLU A 1 89 ? 5.362 -13.991 -3.253 1.00 82.06 89 GLU A C 1
ATOM 764 O O . GLU A 1 89 ? 4.608 -14.032 -2.286 1.00 82.06 89 GLU A O 1
ATOM 769 N N . LEU A 1 90 ? 5.662 -12.832 -3.854 1.00 82.19 90 LEU A N 1
ATOM 770 C CA . LEU A 1 90 ? 5.089 -11.556 -3.414 1.00 82.19 90 LEU A CA 1
ATOM 771 C C . LEU A 1 90 ? 3.668 -11.343 -3.932 1.00 82.19 90 LEU A C 1
ATOM 773 O O . LEU A 1 90 ? 2.886 -10.653 -3.277 1.00 82.19 90 LEU A O 1
ATOM 777 N N . LYS A 1 91 ? 3.324 -11.895 -5.103 1.00 81.25 91 LYS A N 1
ATOM 778 C CA . LYS A 1 91 ? 1.990 -11.721 -5.700 1.00 81.25 91 LYS A CA 1
ATOM 779 C C . LYS A 1 91 ? 0.892 -12.266 -4.804 1.00 81.25 91 LYS A C 1
ATOM 781 O O . LYS A 1 91 ? -0.133 -11.607 -4.678 1.00 81.25 91 LYS A O 1
ATOM 786 N N . ASP A 1 92 ? 1.149 -13.386 -4.139 1.00 85.50 92 ASP A N 1
ATOM 787 C CA . ASP A 1 92 ? 0.163 -14.063 -3.295 1.00 85.50 92 ASP A CA 1
ATOM 788 C C . ASP A 1 92 ? -0.082 -13.362 -1.943 1.00 85.50 92 ASP A C 1
ATOM 790 O O . ASP A 1 92 ? -1.043 -13.679 -1.244 1.00 85.50 92 ASP A O 1
ATOM 794 N N . ILE A 1 93 ? 0.754 -12.387 -1.565 1.00 88.25 93 ILE A N 1
ATOM 795 C CA . ILE A 1 93 ? 0.633 -11.653 -0.292 1.00 88.25 93 ILE A CA 1
ATOM 796 C C . ILE A 1 93 ? -0.412 -10.529 -0.384 1.00 88.25 93 ILE A C 1
ATOM 798 O O . ILE A 1 93 ? -1.125 -10.247 0.584 1.00 88.25 93 ILE A O 1
ATOM 802 N N . PHE A 1 94 ? -0.487 -9.855 -1.533 1.00 92.25 94 PHE A N 1
ATOM 803 C CA . PHE A 1 94 ? -1.272 -8.630 -1.707 1.00 92.25 94 PHE A CA 1
ATOM 804 C C . PHE A 1 94 ? -2.554 -8.889 -2.488 1.00 92.25 94 PHE A C 1
ATOM 806 O O . PHE A 1 94 ? -2.544 -9.578 -3.501 1.00 92.25 94 PHE A O 1
ATOM 813 N N . ASP A 1 95 ? -3.649 -8.262 -2.060 1.00 94.94 95 ASP A N 1
ATOM 814 C CA . ASP A 1 95 ? -4.934 -8.374 -2.756 1.00 94.94 95 ASP A CA 1
ATOM 815 C C . ASP A 1 95 ? -4.991 -7.488 -3.998 1.00 94.94 95 ASP A C 1
ATOM 817 O O . ASP A 1 95 ? -5.694 -7.813 -4.950 1.00 94.94 95 ASP A O 1
ATOM 821 N N . LEU A 1 96 ? -4.306 -6.338 -3.965 1.00 95.19 96 LEU A N 1
ATOM 822 C CA . LEU A 1 96 ? -4.319 -5.359 -5.049 1.00 95.19 96 LEU A CA 1
ATOM 823 C C . LEU A 1 96 ? -2.918 -4.828 -5.341 1.00 95.19 96 LEU A C 1
ATOM 825 O O . LEU A 1 96 ? -2.188 -4.386 -4.446 1.00 95.19 96 LEU A O 1
ATOM 829 N N . TRP A 1 97 ? -2.598 -4.776 -6.628 1.00 92.94 97 TRP A N 1
ATOM 830 C CA . TRP A 1 97 ? -1.361 -4.236 -7.161 1.00 92.94 97 TRP A CA 1
ATOM 831 C C . TRP A 1 97 ? -1.596 -2.882 -7.813 1.00 92.94 97 TRP A C 1
ATOM 833 O O . TRP A 1 97 ? -2.379 -2.714 -8.751 1.00 92.94 97 TRP A O 1
ATOM 843 N N . MET A 1 98 ? -0.869 -1.888 -7.317 1.00 92.12 98 MET A N 1
ATOM 844 C CA . MET A 1 98 ? -0.958 -0.517 -7.780 1.00 92.12 98 MET A CA 1
ATOM 845 C C . MET A 1 98 ? 0.391 -0.065 -8.367 1.00 92.12 98 MET A C 1
ATOM 847 O O . MET A 1 98 ? 1.231 0.514 -7.677 1.00 92.12 98 MET A O 1
ATOM 851 N N . THR A 1 99 ? 0.621 -0.340 -9.656 1.00 89.81 99 THR A N 1
ATOM 852 C CA . THR A 1 99 ? 1.909 -0.080 -10.332 1.00 89.81 99 THR A CA 1
ATOM 853 C C . THR A 1 99 ? 1.745 0.611 -11.686 1.00 89.81 99 THR A C 1
ATOM 855 O O . THR A 1 99 ? 0.636 0.905 -12.128 1.00 89.81 99 THR A O 1
ATOM 858 N N . TYR A 1 100 ? 2.860 0.914 -12.352 1.00 88.06 100 TYR A N 1
ATOM 859 C CA . TYR A 1 100 ? 2.860 1.539 -13.674 1.00 88.06 100 TYR A CA 1
ATOM 860 C C . TYR A 1 100 ? 2.481 0.597 -14.822 1.00 88.06 100 TYR A C 1
ATOM 862 O O . TYR A 1 100 ? 2.213 1.087 -15.926 1.00 88.06 100 TYR A O 1
ATOM 870 N N . HIS A 1 101 ? 2.454 -0.716 -14.582 1.00 88.25 101 HIS A N 1
ATOM 871 C CA . HIS A 1 101 ? 2.042 -1.696 -15.579 1.00 88.25 101 HIS A CA 1
ATOM 872 C C . HIS A 1 101 ? 0.553 -1.553 -15.909 1.00 88.25 101 HIS A C 1
ATOM 874 O O . HIS A 1 101 ? -0.271 -1.233 -15.052 1.00 88.25 101 HIS A O 1
ATOM 880 N N . LEU A 1 102 ? 0.202 -1.738 -17.184 1.00 89.38 102 LEU A N 1
ATOM 881 C CA . LEU A 1 102 ? -1.170 -1.526 -17.669 1.00 89.38 102 LEU A CA 1
ATOM 882 C C . LEU A 1 102 ? -2.141 -2.642 -17.266 1.00 89.38 102 LEU A C 1
ATOM 884 O O . LEU A 1 102 ? -3.349 -2.452 -17.376 1.00 89.38 102 LEU A O 1
ATOM 888 N N . ASP A 1 103 ? -1.611 -3.776 -16.829 1.00 89.31 103 ASP A N 1
ATOM 889 C CA . ASP A 1 103 ? -2.325 -4.950 -16.336 1.00 89.31 103 ASP A CA 1
ATOM 890 C C . ASP A 1 103 ? -2.396 -5.010 -14.799 1.00 89.31 103 ASP A C 1
ATOM 892 O O . ASP A 1 103 ? -2.950 -5.959 -14.258 1.00 89.31 103 ASP A O 1
ATOM 896 N N . SER A 1 104 ? -1.887 -3.996 -14.088 1.00 90.69 104 SER A N 1
ATOM 897 C CA . SER A 1 104 ? -2.093 -3.863 -12.640 1.00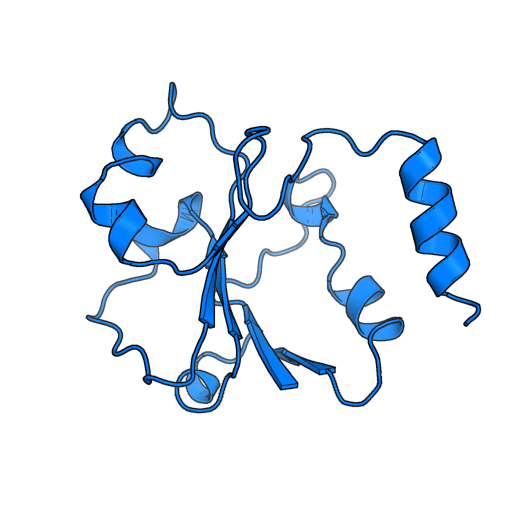 90.69 104 SER A CA 1
ATOM 898 C C . SER A 1 104 ? -3.548 -3.542 -12.302 1.00 90.69 104 SER A C 1
ATOM 900 O O . SER A 1 104 ? -4.196 -2.786 -13.032 1.00 90.69 104 SER A O 1
ATOM 902 N N . ASP A 1 105 ? -4.027 -4.014 -11.145 1.00 94.31 105 ASP A N 1
ATOM 903 C CA . ASP A 1 105 ? -5.387 -3.744 -10.650 1.00 94.31 105 ASP A CA 1
ATOM 904 C C . ASP A 1 105 ? -5.695 -2.243 -10.625 1.00 94.31 105 ASP A C 1
ATOM 906 O O . ASP A 1 105 ? -6.784 -1.792 -10.992 1.00 94.31 105 ASP A O 1
ATOM 910 N N . ILE A 1 106 ? -4.698 -1.448 -10.222 1.00 90.81 106 ILE A N 1
ATOM 911 C CA . ILE A 1 106 ? -4.761 0.009 -10.221 1.00 90.81 106 ILE A CA 1
ATOM 912 C C . ILE A 1 106 ? -3.544 0.578 -10.953 1.00 90.81 106 ILE A C 1
ATOM 914 O O . ILE A 1 106 ? -2.433 0.638 -10.433 1.00 90.81 106 ILE A O 1
ATOM 918 N N . VAL A 1 107 ? -3.764 1.091 -12.161 1.00 89.56 107 VAL A N 1
ATOM 919 C CA . VAL A 1 107 ? -2.682 1.679 -12.961 1.00 89.56 107 VAL A CA 1
ATOM 920 C C . VAL A 1 107 ? -2.246 3.046 -12.406 1.00 89.56 107 VAL A C 1
ATOM 922 O O . VAL A 1 107 ? -2.990 4.035 -12.480 1.00 89.56 107 VAL A O 1
ATOM 925 N N . LEU A 1 108 ? -0.996 3.127 -11.944 1.00 85.56 108 LEU A N 1
ATOM 926 C CA . LEU A 1 108 ? -0.257 4.338 -11.573 1.00 85.56 108 LEU A CA 1
ATOM 927 C C . LEU A 1 108 ? 0.700 4.783 -12.688 1.00 85.56 108 LEU A C 1
ATOM 929 O O . LEU A 1 108 ? 1.870 4.406 -12.715 1.00 85.56 108 LEU A O 1
ATOM 933 N N . PRO A 1 109 ? 0.270 5.650 -13.613 1.00 79.56 109 PRO A N 1
ATOM 934 C CA . PRO A 1 109 ? 1.163 6.119 -14.660 1.00 79.56 109 PRO A CA 1
ATOM 935 C C . PRO A 1 109 ? 2.243 7.047 -14.089 1.00 79.56 109 PRO A C 1
ATOM 937 O O . PRO A 1 109 ? 1.923 8.000 -13.381 1.00 79.56 109 PRO A O 1
ATOM 940 N N . TYR A 1 110 ? 3.497 6.893 -14.530 1.00 74.19 110 TYR A N 1
ATOM 941 C CA . TYR A 1 110 ? 4.599 7.818 -14.199 1.00 74.19 110 TYR A CA 1
ATOM 942 C C . TYR A 1 110 ? 4.274 9.296 -14.463 1.00 74.19 110 TYR A C 1
ATOM 944 O O . TYR A 1 110 ? 4.829 10.195 -13.828 1.00 74.19 110 TYR A O 1
ATOM 952 N N . ARG A 1 111 ? 3.393 9.569 -15.434 1.00 67.44 111 ARG A N 1
ATOM 953 C CA . ARG A 1 111 ? 2.923 10.915 -15.764 1.00 67.44 111 ARG A CA 1
ATOM 954 C C . ARG A 1 111 ? 1.404 10.960 -15.836 1.00 67.44 111 ARG A C 1
ATOM 956 O O . ARG A 1 111 ? 0.786 10.437 -16.763 1.00 67.44 111 ARG A O 1
ATOM 963 N N . LEU A 1 112 ? 0.800 11.727 -14.935 1.00 61.62 112 LEU A N 1
ATOM 964 C CA . LEU A 1 112 ? -0.581 12.176 -15.087 1.00 61.62 112 LEU A CA 1
ATOM 965 C C . LEU A 1 112 ? -0.668 13.201 -16.229 1.00 61.62 112 LEU A C 1
ATOM 967 O O . LEU A 1 112 ? -0.158 14.322 -16.131 1.00 61.62 112 LEU A O 1
ATOM 971 N N . THR A 1 113 ? -1.335 12.840 -17.326 1.00 54.16 113 THR A N 1
ATOM 972 C CA . THR A 1 113 ? -1.591 13.774 -18.433 1.00 54.16 113 THR A CA 1
ATOM 973 C C . THR A 1 113 ? -2.459 14.954 -17.966 1.00 54.16 113 THR A C 1
ATOM 975 O O . THR A 1 113 ? -3.296 14.825 -17.067 1.00 54.16 113 THR A O 1
ATOM 978 N N . LYS A 1 114 ? -2.302 16.134 -18.597 1.00 51.59 114 LYS A N 1
ATOM 979 C CA . LYS A 1 114 ? -3.039 17.377 -18.254 1.00 51.59 114 LYS A CA 1
ATOM 980 C C . LYS A 1 114 ? -4.568 17.190 -18.181 1.00 51.59 114 LYS A C 1
ATOM 982 O O . LYS A 1 114 ? -5.237 17.905 -17.440 1.00 51.59 114 LYS A O 1
ATOM 987 N N . ARG A 1 115 ? -5.116 16.213 -18.915 1.00 48.22 115 ARG A N 1
ATOM 988 C CA . ARG A 1 115 ? -6.547 15.866 -18.931 1.00 48.22 115 ARG A CA 1
ATOM 989 C C . ARG A 1 115 ? -7.026 15.231 -17.616 1.00 48.22 115 ARG A C 1
ATOM 991 O O . ARG A 1 115 ? -8.093 15.605 -17.142 1.00 48.22 115 ARG A O 1
ATOM 998 N N . LYS A 1 116 ? -6.234 14.349 -16.986 1.00 50.66 116 LYS A N 1
ATOM 999 C CA . LYS A 1 116 ? -6.571 13.749 -15.676 1.00 50.66 116 LYS A CA 1
ATOM 1000 C C . LYS A 1 116 ? -6.497 14.773 -14.534 1.00 50.66 116 LYS A C 1
ATOM 1002 O O . LYS A 1 116 ? -7.352 14.750 -13.654 1.00 50.66 116 LYS A O 1
ATOM 1007 N N . LYS A 1 117 ? -5.569 15.742 -14.599 1.00 50.56 117 LYS A N 1
ATOM 1008 C CA . LYS A 1 117 ? -5.468 16.835 -13.604 1.00 50.56 117 LYS A CA 1
ATOM 1009 C C . LYS A 1 117 ? -6.760 17.656 -13.474 1.00 50.56 117 LYS A C 1
ATOM 1011 O O . LYS A 1 117 ? -7.134 18.002 -12.362 1.00 50.56 117 LYS A O 1
ATOM 1016 N N . ARG A 1 118 ? -7.462 17.919 -14.588 1.00 46.44 118 ARG A N 1
ATOM 1017 C CA . ARG A 1 118 ? -8.738 18.665 -14.587 1.00 46.44 118 ARG A CA 1
ATOM 1018 C C . ARG A 1 118 ? -9.904 17.901 -13.948 1.00 46.44 118 ARG A C 1
ATOM 1020 O O . ARG A 1 118 ? -10.803 18.525 -13.399 1.00 46.44 118 ARG A O 1
ATOM 1027 N N . ARG A 1 119 ? -9.902 16.565 -14.017 1.00 48.47 119 ARG A N 1
ATOM 1028 C CA . ARG A 1 119 ? -10.949 15.730 -13.404 1.00 48.47 119 ARG A CA 1
ATOM 1029 C C . ARG A 1 119 ? -10.810 15.680 -11.881 1.00 48.47 119 ARG A C 1
ATOM 1031 O O . ARG A 1 119 ? -11.796 15.874 -11.188 1.00 48.47 119 ARG A O 1
ATOM 1038 N N . LEU A 1 120 ? -9.582 15.544 -11.376 1.00 46.84 120 LEU A N 1
ATOM 1039 C CA . LEU A 1 120 ? -9.294 15.595 -9.935 1.00 46.84 120 LEU A CA 1
ATOM 1040 C C . LEU A 1 120 ? -9.619 16.964 -9.313 1.00 46.84 120 LEU A C 1
ATOM 1042 O O . LEU A 1 120 ? -10.075 17.022 -8.178 1.00 46.84 120 LEU A O 1
ATOM 1046 N N . SER A 1 121 ? -9.448 18.068 -10.052 1.00 45.78 121 SER A N 1
ATOM 1047 C CA . SER A 1 121 ? -9.900 19.388 -9.587 1.00 45.78 121 SER A CA 1
ATOM 1048 C C . SER A 1 121 ? -11.420 19.552 -9.588 1.00 45.78 121 SER A C 1
ATOM 1050 O O . SER A 1 121 ? -11.919 20.407 -8.873 1.00 45.78 121 SER A O 1
ATOM 1052 N N . PHE A 1 122 ? -12.160 18.768 -10.378 1.00 33.84 122 PHE A N 1
ATOM 1053 C CA . PHE A 1 122 ? -13.624 18.837 -10.418 1.00 33.84 122 PHE A CA 1
ATOM 1054 C C . PHE A 1 122 ? -14.256 18.134 -9.208 1.00 33.84 122 PHE A C 1
ATOM 1056 O O . PHE A 1 122 ? -15.233 18.628 -8.661 1.00 33.84 122 PHE A O 1
ATOM 1063 N N . CYS A 1 123 ? -13.634 17.056 -8.716 1.00 40.00 123 CYS A N 1
ATOM 1064 C CA . CYS A 1 123 ? -14.010 16.399 -7.458 1.00 40.00 123 CYS A CA 1
ATOM 1065 C C . CYS A 1 123 ? -13.787 17.265 -6.202 1.00 40.00 123 CYS A C 1
ATOM 1067 O O . CYS A 1 123 ? -14.201 16.856 -5.131 1.00 40.00 123 CYS A O 1
ATOM 1069 N N . ARG A 1 124 ? -13.152 18.447 -6.301 1.00 38.66 124 ARG A N 1
ATOM 1070 C CA . ARG A 1 124 ? -13.107 19.432 -5.197 1.00 38.66 124 ARG A CA 1
ATOM 1071 C C . ARG A 1 124 ? -14.413 20.214 -5.015 1.00 38.66 124 ARG A C 1
ATOM 1073 O O . ARG A 1 124 ? -14.521 20.955 -4.046 1.00 38.66 124 ARG A O 1
ATOM 1080 N N . TYR A 1 125 ? -15.339 20.120 -5.967 1.00 38.41 125 TYR A N 1
ATOM 1081 C CA . TYR A 1 125 ? -16.561 20.929 -6.016 1.00 38.41 125 TYR A CA 1
ATOM 1082 C C . TYR A 1 125 ? -17.847 20.087 -5.995 1.00 38.41 125 TYR A C 1
ATOM 1084 O O . TYR A 1 125 ? -18.916 20.605 -6.314 1.00 38.41 125 TYR A O 1
ATOM 1092 N N . LEU A 1 126 ? -17.736 18.803 -5.650 1.00 35.66 126 LEU A N 1
ATOM 1093 C CA . LEU A 1 126 ? -18.846 17.907 -5.320 1.00 35.66 126 LEU A CA 1
ATOM 1094 C C . LEU A 1 126 ? -18.681 17.473 -3.866 1.00 35.66 126 LEU A C 1
ATOM 1096 O O . LEU A 1 126 ? -19.720 17.352 -3.188 1.00 35.66 126 LEU A O 1
#